Protein AF-A0A7R9Y036-F1 (afdb_monomer_lite)

Structure (mmCIF, N/CA/C/O backbone):
data_AF-A0A7R9Y036-F1
#
_entry.id   AF-A0A7R9Y036-F1
#
loop_
_atom_site.group_PDB
_atom_site.id
_atom_site.type_symbol
_atom_site.label_atom_id
_atom_site.label_alt_id
_atom_site.label_comp_id
_atom_site.label_asym_id
_atom_site.label_entity_id
_atom_site.label_seq_id
_atom_site.pdbx_PDB_ins_code
_atom_site.Cartn_x
_atom_site.Cartn_y
_atom_site.Cartn_z
_atom_site.oc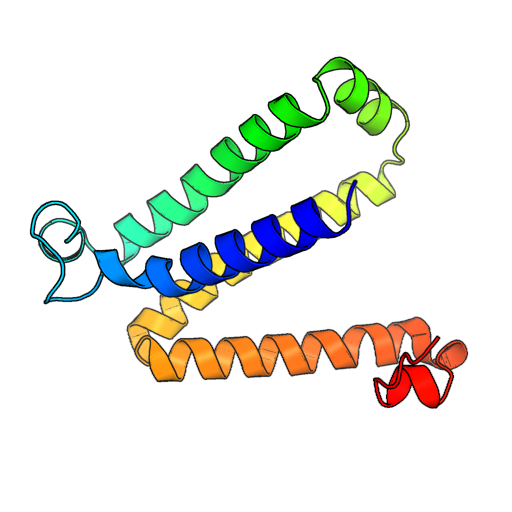cupancy
_atom_site.B_iso_or_equiv
_atom_site.auth_seq_id
_atom_site.auth_comp_id
_atom_site.auth_asym_id
_atom_site.auth_atom_id
_atom_site.pdbx_PDB_model_num
ATOM 1 N N . MET A 1 1 ? -18.950 -15.238 7.536 1.00 57.25 1 MET A N 1
ATOM 2 C CA . MET A 1 1 ? -18.188 -15.498 6.292 1.00 57.25 1 MET A CA 1
ATOM 3 C C . MET A 1 1 ? -17.695 -16.935 6.348 1.00 57.25 1 MET A C 1
ATOM 5 O O . MET A 1 1 ? -17.132 -17.304 7.368 1.00 57.25 1 MET A O 1
ATOM 9 N N . SER A 1 2 ? -17.971 -17.773 5.345 1.00 80.50 2 SER A N 1
ATOM 10 C CA . SER A 1 2 ? -17.486 -19.162 5.350 1.00 80.50 2 SER A CA 1
ATOM 11 C C . SER A 1 2 ? -15.969 -19.189 5.125 1.00 80.50 2 SER A C 1
ATOM 13 O O . SER A 1 2 ? -15.448 -18.364 4.374 1.00 80.50 2 SER A O 1
ATOM 15 N N . ALA A 1 3 ? -15.252 -20.133 5.743 1.00 80.25 3 ALA A N 1
ATOM 16 C CA . ALA A 1 3 ? -13.801 -20.281 5.565 1.00 80.25 3 ALA A CA 1
ATOM 17 C C . ALA A 1 3 ? -13.398 -20.375 4.076 1.00 80.25 3 ALA A C 1
ATOM 19 O O . ALA A 1 3 ? -12.375 -19.833 3.665 1.00 80.25 3 ALA A O 1
ATOM 20 N N . ALA A 1 4 ? -14.261 -20.969 3.245 1.00 83.56 4 ALA A N 1
ATOM 21 C CA . ALA A 1 4 ? -14.090 -21.045 1.797 1.00 83.56 4 ALA A CA 1
ATOM 22 C C . ALA A 1 4 ? -14.034 -19.665 1.113 1.00 83.56 4 ALA A C 1
ATOM 24 O O . ALA A 1 4 ? -13.193 -19.451 0.244 1.00 83.56 4 ALA A O 1
ATOM 25 N N . ALA A 1 5 ? -14.877 -18.710 1.520 1.00 84.12 5 ALA A N 1
ATOM 26 C CA . ALA A 1 5 ? -14.862 -17.359 0.955 1.00 84.12 5 ALA A CA 1
ATOM 27 C C . ALA A 1 5 ? -13.553 -16.619 1.283 1.00 84.12 5 ALA A C 1
ATOM 29 O O . ALA A 1 5 ? -13.007 -15.928 0.426 1.00 84.12 5 ALA A O 1
ATOM 30 N N . GLY A 1 6 ? -13.017 -16.817 2.494 1.00 85.94 6 GLY A N 1
ATOM 31 C CA . GLY A 1 6 ? -11.725 -16.255 2.899 1.00 85.94 6 GLY A CA 1
ATOM 32 C C . GLY A 1 6 ? -10.557 -16.807 2.077 1.00 85.94 6 GLY A C 1
ATOM 33 O O . GLY A 1 6 ? -9.719 -16.040 1.606 1.00 85.94 6 GLY A O 1
ATOM 34 N N . VAL A 1 7 ? -10.540 -18.121 1.826 1.00 90.19 7 VAL A N 1
ATOM 35 C CA . VAL A 1 7 ? -9.515 -18.764 0.984 1.00 90.19 7 VAL A CA 1
ATOM 36 C C . VAL A 1 7 ? -9.569 -18.240 -0.452 1.00 90.19 7 VAL A C 1
ATOM 38 O O . VAL A 1 7 ? -8.536 -17.883 -1.015 1.00 90.19 7 VAL A O 1
ATOM 41 N N . VAL A 1 8 ? -10.764 -18.134 -1.038 1.00 89.94 8 VAL A N 1
ATOM 42 C CA . VAL A 1 8 ? -10.927 -17.599 -2.400 1.00 89.94 8 VAL A CA 1
ATOM 43 C C . VAL A 1 8 ? -10.452 -16.147 -2.481 1.00 89.94 8 VAL A C 1
ATOM 45 O O . VAL A 1 8 ? -9.729 -15.796 -3.413 1.00 89.94 8 VAL A O 1
ATOM 48 N N . ALA A 1 9 ? -10.792 -15.316 -1.492 1.00 86.38 9 ALA A N 1
ATOM 49 C CA . ALA A 1 9 ? -10.335 -13.930 -1.437 1.00 86.38 9 ALA A CA 1
ATOM 50 C C . ALA A 1 9 ? -8.804 -13.822 -1.313 1.00 86.38 9 ALA A C 1
ATOM 52 O O . ALA A 1 9 ? -8.198 -12.978 -1.972 1.00 86.38 9 ALA A O 1
ATOM 53 N N . ALA A 1 10 ? -8.169 -14.700 -0.530 1.00 87.19 10 ALA A N 1
ATOM 54 C CA . ALA A 1 10 ? -6.713 -14.750 -0.390 1.00 87.19 10 ALA A CA 1
ATOM 55 C C . ALA A 1 10 ? -6.008 -15.178 -1.690 1.00 87.19 10 ALA A C 1
ATOM 57 O O . ALA A 1 10 ? -4.977 -14.619 -2.061 1.00 87.19 10 ALA A O 1
ATOM 58 N N . ILE A 1 11 ? -6.575 -16.140 -2.422 1.00 91.00 11 ILE A N 1
ATOM 59 C CA . ILE A 1 11 ? -6.043 -16.550 -3.730 1.00 91.00 11 ILE A CA 1
ATOM 60 C C . ILE A 1 11 ? -6.187 -15.405 -4.739 1.00 91.00 11 ILE A C 1
ATOM 62 O O . ILE A 1 11 ? -5.232 -15.074 -5.443 1.00 91.00 11 ILE A O 1
ATOM 66 N N . ALA A 1 12 ? -7.361 -14.770 -4.790 1.00 89.00 12 ALA A N 1
ATOM 67 C CA . ALA A 1 12 ? -7.619 -13.649 -5.687 1.00 89.00 12 ALA A CA 1
ATOM 68 C C . ALA A 1 12 ? -6.684 -12.462 -5.404 1.00 89.00 12 ALA A C 1
ATOM 70 O O . ALA A 1 12 ? -6.138 -11.876 -6.341 1.00 89.00 12 ALA A O 1
ATOM 71 N N . SER A 1 13 ? -6.443 -12.139 -4.129 1.00 84.56 13 SER A N 1
ATOM 72 C CA . SER A 1 13 ? -5.512 -11.073 -3.749 1.00 84.56 13 SER A CA 1
ATOM 73 C C . SER A 1 13 ? -4.064 -11.421 -4.102 1.00 84.56 13 SER A C 1
ATOM 75 O O . SER A 1 13 ? -3.343 -10.563 -4.612 1.00 84.56 13 SER A O 1
ATOM 77 N N . GLY A 1 14 ? -3.651 -12.681 -3.929 1.00 87.44 14 GLY A N 1
ATOM 78 C CA . GLY A 1 14 ? -2.336 -13.166 -4.349 1.00 87.44 14 GLY A CA 1
ATOM 79 C C . GLY A 1 14 ? -2.116 -13.043 -5.859 1.00 87.44 14 GLY A C 1
ATOM 80 O O . GLY A 1 14 ? -1.081 -12.539 -6.295 1.00 87.44 14 GLY A O 1
ATOM 81 N N . LEU A 1 15 ? -3.109 -13.423 -6.666 1.00 88.94 15 LEU A N 1
ATOM 82 C CA . LEU A 1 15 ? -3.060 -13.269 -8.125 1.00 88.94 15 LEU A CA 1
ATOM 83 C C . LEU A 1 15 ? -3.009 -11.793 -8.540 1.00 88.94 15 LEU A C 1
ATOM 85 O O . LEU A 1 15 ? -2.181 -11.417 -9.375 1.00 88.94 15 LEU A O 1
ATOM 89 N N . ALA A 1 16 ? -3.834 -10.943 -7.922 1.00 86.19 16 ALA A N 1
ATOM 90 C CA . ALA A 1 16 ? -3.812 -9.504 -8.165 1.00 86.19 16 ALA A CA 1
ATOM 91 C C . ALA A 1 16 ? -2.427 -8.908 -7.848 1.00 86.19 16 ALA A C 1
ATOM 93 O O . ALA A 1 16 ? -1.860 -8.194 -8.679 1.00 86.19 16 ALA A O 1
ATOM 94 N N . ASN A 1 17 ? -1.831 -9.284 -6.712 1.00 84.38 17 ASN A N 1
ATOM 95 C CA . ASN A 1 17 ? -0.500 -8.832 -6.300 1.00 84.38 17 ASN A CA 1
ATOM 96 C C . ASN A 1 17 ? 0.624 -9.404 -7.194 1.00 84.38 17 ASN A C 1
ATOM 98 O O . ASN A 1 17 ? 1.592 -8.725 -7.506 1.00 84.38 17 ASN A O 1
ATOM 102 N N . GLY A 1 18 ? 0.494 -10.622 -7.718 1.00 82.06 18 GLY A N 1
ATOM 103 C CA . GLY A 1 18 ? 1.453 -11.140 -8.704 1.00 82.06 18 GLY A CA 1
ATOM 104 C C . GLY A 1 18 ? 1.391 -10.410 -10.054 1.00 82.06 18 GLY A C 1
ATOM 105 O O . GLY A 1 18 ? 2.403 -10.284 -10.749 1.00 82.06 18 GLY A O 1
ATOM 106 N N . SER A 1 19 ? 0.206 -9.920 -10.427 1.00 83.56 19 SER A N 1
ATOM 107 C CA . SER A 1 19 ? -0.081 -9.386 -11.763 1.00 83.56 19 SER A CA 1
ATOM 108 C C . SER A 1 19 ? 0.137 -7.878 -11.932 1.00 83.56 19 SER A C 1
ATOM 110 O O . SER A 1 19 ? 0.259 -7.424 -13.070 1.00 83.56 19 SER A O 1
ATOM 112 N N . TRP A 1 20 ? 0.241 -7.093 -10.849 1.00 82.44 20 TRP A N 1
ATOM 113 C CA . TRP A 1 20 ? 0.305 -5.621 -10.945 1.00 82.44 20 TRP A CA 1
ATOM 114 C C . TRP A 1 20 ? 1.481 -5.113 -11.794 1.00 82.44 20 TRP A C 1
ATOM 116 O O . TRP A 1 20 ? 1.396 -4.046 -12.396 1.00 82.44 20 TRP A O 1
ATOM 126 N N . ASN A 1 21 ? 2.574 -5.882 -11.877 1.00 77.38 21 ASN A N 1
ATOM 127 C CA . ASN A 1 21 ? 3.757 -5.513 -12.654 1.00 77.38 21 ASN A CA 1
ATOM 128 C C . ASN A 1 21 ? 3.663 -5.865 -14.150 1.00 77.38 21 ASN A C 1
ATOM 130 O O . ASN A 1 21 ? 4.483 -5.383 -14.935 1.00 77.38 21 ASN A O 1
ATOM 134 N N . VAL A 1 22 ? 2.687 -6.682 -14.562 1.00 78.25 22 VAL A N 1
ATOM 135 C CA . VAL A 1 22 ? 2.544 -7.173 -15.944 1.00 78.25 22 VAL A CA 1
ATOM 136 C C . VAL A 1 22 ? 2.447 -6.031 -16.965 1.00 78.25 22 VAL A C 1
ATOM 138 O O . VAL A 1 22 ? 3.191 -6.095 -17.941 1.00 78.25 22 VAL A O 1
ATOM 141 N N . PRO A 1 23 ? 1.665 -4.952 -16.747 1.00 74.00 23 PRO A N 1
ATOM 142 C CA . PRO A 1 23 ? 1.546 -3.840 -17.701 1.00 74.00 23 PRO A CA 1
ATOM 143 C C . PRO A 1 23 ? 2.847 -3.075 -17.990 1.00 74.00 23 PRO A C 1
ATOM 145 O O . PRO A 1 23 ? 2.915 -2.284 -18.931 1.00 74.00 23 PRO A O 1
ATOM 148 N N . THR A 1 24 ? 3.874 -3.274 -17.160 1.00 72.31 24 THR A N 1
ATOM 149 C CA . THR A 1 24 ? 5.153 -2.550 -17.232 1.00 72.31 24 THR A CA 1
ATOM 150 C C . THR A 1 24 ? 6.277 -3.385 -17.849 1.00 72.31 24 THR A C 1
ATOM 152 O O . THR A 1 24 ? 7.381 -2.885 -18.058 1.00 72.31 24 THR A O 1
ATOM 155 N N . LYS A 1 25 ? 6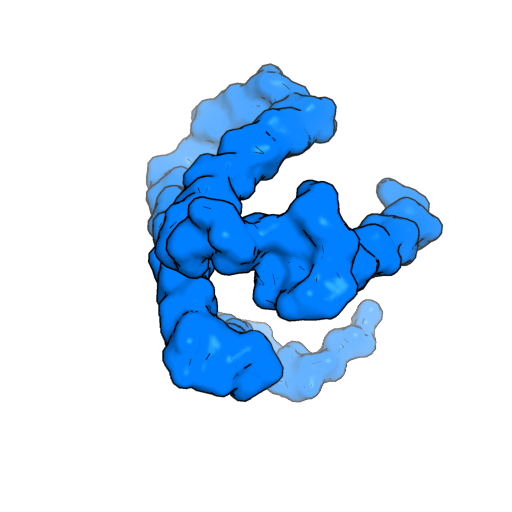.016 -4.664 -18.151 1.00 71.75 25 LYS A N 1
ATOM 156 C CA . LYS A 1 25 ? 6.995 -5.575 -18.752 1.00 71.75 25 LYS A CA 1
ATOM 157 C C . LYS A 1 25 ? 7.025 -5.419 -20.269 1.00 71.75 25 LYS A C 1
ATOM 159 O O . LYS A 1 25 ? 5.986 -5.421 -20.917 1.00 71.75 25 LYS A O 1
ATOM 164 N N . SER A 1 26 ? 8.231 -5.430 -20.840 1.00 66.31 26 SER A N 1
ATOM 165 C CA . SER A 1 26 ? 8.431 -5.336 -22.295 1.00 66.31 26 SER A CA 1
ATOM 166 C C . SER A 1 26 ? 7.759 -6.471 -23.087 1.00 66.31 26 SER A C 1
ATOM 168 O O . SER A 1 26 ? 7.354 -6.268 -24.224 1.00 66.31 26 SER A O 1
ATOM 170 N N . GLN A 1 27 ? 7.592 -7.643 -22.469 1.00 71.19 27 GLN A N 1
ATOM 171 C CA . GLN A 1 27 ? 6.967 -8.829 -23.068 1.00 71.19 27 GLN A CA 1
ATOM 172 C C . GLN A 1 27 ? 5.436 -8.872 -22.900 1.00 71.19 27 GLN A C 1
ATOM 174 O O . GLN A 1 27 ? 4.810 -9.875 -23.243 1.00 71.19 27 GLN A O 1
ATOM 179 N N . ALA A 1 28 ? 4.821 -7.832 -22.327 1.00 69.56 28 ALA A N 1
ATOM 180 C CA . ALA A 1 28 ? 3.376 -7.788 -22.148 1.00 69.56 28 ALA A CA 1
ATOM 181 C C . ALA A 1 28 ? 2.652 -7.655 -23.503 1.00 69.56 28 ALA A C 1
ATOM 183 O O . ALA A 1 28 ? 3.165 -6.993 -24.409 1.00 69.56 28 ALA A O 1
ATOM 184 N N . PRO A 1 29 ? 1.442 -8.233 -23.653 1.00 72.56 29 PRO A N 1
ATOM 185 C CA . PRO A 1 29 ? 0.602 -7.998 -24.823 1.00 72.56 29 PRO A CA 1
ATOM 186 C C . PRO A 1 29 ? 0.435 -6.496 -25.075 1.00 72.56 29 PRO A C 1
ATOM 188 O O . PRO A 1 29 ? 0.244 -5.735 -24.128 1.00 72.56 29 PRO A O 1
ATOM 191 N N . ARG A 1 30 ? 0.448 -6.056 -26.339 1.00 65.94 30 ARG A N 1
ATOM 192 C CA . ARG A 1 30 ? 0.391 -4.624 -26.702 1.00 65.94 30 ARG A CA 1
ATOM 193 C C . ARG A 1 30 ? -0.827 -3.884 -26.123 1.00 65.94 30 ARG A C 1
ATOM 195 O O . ARG A 1 30 ? -0.770 -2.681 -25.919 1.00 65.94 30 ARG A O 1
ATOM 202 N N . CYS A 1 31 ? -1.919 -4.599 -25.837 1.00 71.00 31 CYS A N 1
ATOM 203 C CA . CYS A 1 31 ? -3.107 -4.056 -25.171 1.00 71.00 31 CYS A CA 1
ATOM 204 C C . CYS A 1 31 ? -2.918 -3.777 -23.668 1.00 71.00 31 CYS A C 1
ATOM 206 O O . CYS A 1 31 ? -3.657 -2.973 -23.112 1.00 71.00 31 CYS A O 1
ATOM 208 N N . LEU A 1 32 ? -1.949 -4.428 -23.019 1.00 66.50 32 LEU A N 1
ATOM 209 C CA . LEU A 1 32 ? -1.595 -4.239 -21.609 1.00 66.50 32 LEU A CA 1
ATOM 210 C C . LEU A 1 32 ? -0.307 -3.428 -21.422 1.00 66.50 32 LEU A C 1
ATOM 212 O O . LEU A 1 32 ? -0.043 -2.968 -20.315 1.00 66.50 32 LEU A O 1
ATOM 216 N N . HIS A 1 33 ? 0.509 -3.279 -22.466 1.00 67.38 33 HIS A N 1
ATOM 217 C CA . HIS A 1 33 ? 1.808 -2.623 -22.389 1.00 67.38 33 HIS A CA 1
ATOM 218 C C . HIS A 1 33 ? 1.645 -1.096 -22.273 1.00 67.38 33 HIS A C 1
ATOM 220 O O . HIS A 1 33 ? 1.661 -0.364 -23.260 1.00 67.38 33 HIS A O 1
ATOM 226 N N . ALA A 1 34 ? 1.536 -0.593 -21.043 1.00 64.94 34 ALA A N 1
ATOM 227 C CA . ALA A 1 34 ? 1.425 0.842 -20.768 1.00 64.94 34 ALA A CA 1
ATOM 228 C C . ALA A 1 34 ? 2.768 1.592 -20.923 1.00 64.94 34 ALA A C 1
ATOM 230 O O . ALA A 1 34 ? 2.782 2.788 -21.212 1.00 64.94 34 ALA A O 1
ATOM 231 N N . GLY A 1 35 ? 3.895 0.888 -20.767 1.00 61.59 35 GLY A N 1
ATOM 232 C CA . GLY A 1 35 ? 5.257 1.431 -20.864 1.00 61.59 35 GLY A CA 1
ATOM 233 C C . GLY A 1 35 ? 5.704 1.959 -22.238 1.00 61.59 35 GLY A C 1
ATOM 234 O O . GLY A 1 35 ? 6.614 2.781 -22.277 1.00 61.59 35 GLY A O 1
ATOM 235 N N . GLU A 1 36 ? 5.072 1.559 -23.350 1.00 62.75 36 GLU A N 1
ATOM 236 C CA . GLU A 1 36 ? 5.392 2.095 -24.689 1.00 62.75 36 GLU A CA 1
ATOM 237 C C . GLU A 1 36 ? 4.799 3.491 -24.920 1.00 62.75 36 GLU A C 1
ATOM 239 O O . GLU A 1 36 ? 5.334 4.279 -25.697 1.00 62.75 36 GLU A O 1
ATOM 244 N N . VAL A 1 37 ? 3.684 3.802 -24.251 1.00 69.00 37 VAL A N 1
ATOM 245 C CA . VAL A 1 37 ? 2.876 4.994 -24.540 1.00 69.00 37 VAL A CA 1
ATOM 246 C C . VAL A 1 37 ? 2.992 6.034 -23.421 1.00 69.00 37 VAL A C 1
ATOM 248 O O . VAL A 1 37 ? 2.903 7.233 -23.680 1.00 69.00 37 VAL A O 1
ATOM 251 N N . TRP A 1 38 ? 3.183 5.602 -22.168 1.00 75.56 38 TRP A N 1
ATOM 252 C CA . TRP A 1 38 ? 3.136 6.476 -20.995 1.00 75.56 38 TRP A CA 1
ATOM 253 C C . TRP A 1 38 ? 4.451 6.465 -20.216 1.00 75.56 38 TRP A C 1
ATOM 255 O O . TRP A 1 38 ? 5.048 5.421 -19.959 1.00 75.56 38 TRP A O 1
ATOM 265 N N . LYS A 1 39 ? 4.876 7.653 -19.763 1.00 83.31 39 LYS A N 1
ATOM 266 C CA . LYS A 1 39 ? 5.976 7.778 -18.799 1.00 83.31 39 LYS A CA 1
ATOM 267 C C . LYS A 1 39 ? 5.607 7.055 -17.504 1.00 83.31 39 LYS A C 1
ATOM 269 O O . LYS A 1 39 ? 4.464 7.141 -17.054 1.00 83.31 39 LYS A O 1
ATOM 274 N N . TRP A 1 40 ? 6.597 6.424 -16.874 1.00 80.06 40 TRP A N 1
ATOM 275 C CA . TRP A 1 40 ? 6.442 5.717 -15.599 1.00 80.06 40 TRP A CA 1
ATOM 276 C C . TRP A 1 40 ? 5.707 6.550 -14.542 1.00 80.06 40 TRP A C 1
ATOM 278 O O . TRP A 1 40 ? 4.770 6.064 -13.911 1.00 80.06 40 TRP A O 1
ATOM 288 N N . GLU A 1 41 ? 6.081 7.825 -14.391 1.00 83.25 41 GLU A N 1
ATOM 289 C CA . GLU A 1 41 ? 5.427 8.741 -13.453 1.00 83.25 41 GLU A CA 1
ATOM 290 C C . GLU A 1 41 ? 3.923 8.893 -13.700 1.00 83.25 41 GLU A C 1
ATOM 292 O O . GLU A 1 41 ? 3.164 8.960 -12.739 1.00 83.25 41 GLU A O 1
ATOM 297 N N . ASN A 1 42 ? 3.476 8.900 -14.958 1.00 84.81 42 ASN A N 1
ATOM 298 C CA . ASN A 1 42 ? 2.065 9.092 -15.289 1.00 84.81 42 ASN A CA 1
ATOM 299 C C . ASN A 1 42 ? 1.245 7.831 -14.994 1.00 84.81 42 ASN A C 1
ATOM 301 O O . ASN A 1 42 ? 0.127 7.935 -14.497 1.00 84.81 42 ASN A O 1
ATOM 305 N N . ILE A 1 43 ? 1.810 6.648 -15.262 1.00 82.88 43 ILE A N 1
ATOM 306 C CA . ILE A 1 43 ? 1.185 5.358 -14.928 1.00 82.88 43 ILE A CA 1
ATOM 307 C C . ILE A 1 43 ? 1.009 5.258 -13.411 1.00 82.88 43 ILE A C 1
ATOM 309 O O . ILE A 1 43 ? -0.071 4.936 -12.917 1.00 82.88 43 ILE A O 1
ATOM 313 N N . TRP A 1 44 ? 2.068 5.584 -12.667 1.00 84.31 44 TRP A N 1
ATOM 314 C CA . TRP A 1 44 ? 2.056 5.501 -11.212 1.00 84.31 44 TRP A CA 1
ATOM 315 C C . TRP A 1 44 ? 1.159 6.561 -10.567 1.00 84.31 44 TRP A C 1
ATOM 317 O O . TRP A 1 44 ? 0.465 6.273 -9.590 1.00 84.31 44 TRP A O 1
ATOM 327 N N . PHE A 1 45 ? 1.132 7.774 -11.125 1.00 85.44 45 PHE A N 1
ATOM 328 C CA . PHE A 1 45 ? 0.220 8.829 -10.694 1.00 85.44 45 PHE A CA 1
ATOM 329 C C . PHE A 1 45 ? -1.237 8.413 -10.890 1.00 85.44 45 PHE A C 1
ATOM 331 O O . PHE A 1 45 ? -2.021 8.506 -9.950 1.00 85.44 45 PHE A O 1
ATOM 338 N N . LEU A 1 46 ? -1.587 7.894 -12.071 1.00 87.31 46 LEU A N 1
ATOM 339 C CA . LEU A 1 46 ? -2.944 7.436 -12.354 1.00 87.31 46 LEU A CA 1
ATOM 340 C C . LEU A 1 46 ? -3.364 6.310 -11.400 1.00 87.31 46 LEU A C 1
ATOM 342 O O . LEU A 1 46 ? -4.467 6.353 -10.866 1.00 87.31 46 LEU A O 1
ATOM 346 N N . PHE A 1 47 ? -2.476 5.351 -11.124 1.00 86.25 47 PHE A N 1
ATOM 347 C CA . PHE A 1 47 ? -2.733 4.290 -10.148 1.00 86.25 47 PHE A CA 1
ATOM 348 C C . PHE A 1 47 ? -3.036 4.850 -8.749 1.00 86.25 47 PHE A C 1
ATOM 350 O O . PHE A 1 47 ? -4.076 4.526 -8.178 1.00 86.25 47 PHE A O 1
ATOM 357 N N . ASN A 1 48 ? -2.177 5.730 -8.222 1.00 86.94 48 ASN A N 1
ATOM 358 C CA . ASN A 1 48 ? -2.375 6.322 -6.892 1.00 86.94 48 ASN A CA 1
ATOM 359 C C . ASN A 1 48 ? -3.608 7.235 -6.834 1.00 86.94 48 ASN A C 1
ATOM 361 O O . ASN A 1 48 ? -4.254 7.312 -5.794 1.00 86.94 48 ASN A O 1
ATOM 365 N N . ALA A 1 49 ? -3.953 7.902 -7.937 1.00 88.31 49 ALA A N 1
ATOM 366 C CA . ALA A 1 49 ? -5.136 8.747 -8.015 1.00 88.31 49 ALA A CA 1
ATOM 367 C C . ALA A 1 49 ? -6.430 7.925 -8.105 1.00 88.31 49 ALA A C 1
ATOM 369 O O . ALA A 1 49 ? -7.408 8.273 -7.456 1.00 88.31 49 ALA A O 1
ATOM 370 N N . MET A 1 50 ? -6.455 6.837 -8.882 1.00 88.62 50 MET A N 1
ATOM 371 C CA . MET A 1 50 ? -7.665 6.034 -9.110 1.00 88.62 50 MET A CA 1
ATOM 372 C C . MET A 1 50 ? -7.988 5.073 -7.966 1.00 88.62 50 MET A C 1
ATOM 374 O O . MET A 1 50 ? -9.162 4.824 -7.690 1.00 88.62 50 MET A O 1
ATOM 378 N N . LEU A 1 51 ? -6.967 4.527 -7.304 1.00 88.88 51 LEU A N 1
ATOM 379 C CA . LEU A 1 51 ? -7.136 3.549 -6.233 1.00 88.88 51 LEU A CA 1
ATOM 380 C C . LEU A 1 51 ? -8.083 4.007 -5.107 1.00 88.88 51 LEU A C 1
ATOM 382 O O . LEU A 1 51 ? -8.966 3.217 -4.772 1.00 88.88 51 LEU A O 1
ATOM 386 N N . PRO A 1 52 ? -7.995 5.235 -4.550 1.00 88.81 52 PRO A N 1
ATOM 387 C CA . PRO A 1 52 ? -8.933 5.679 -3.522 1.00 88.81 52 PRO A CA 1
ATOM 388 C C . PRO A 1 52 ? -10.375 5.739 -4.036 1.00 88.81 52 PRO A C 1
ATOM 390 O O . PRO A 1 52 ? -11.266 5.284 -3.334 1.00 88.81 52 PRO A O 1
ATOM 393 N N . PHE A 1 53 ? -10.624 6.187 -5.273 1.00 89.81 53 PHE A N 1
ATOM 394 C CA . PHE A 1 53 ? -11.987 6.212 -5.825 1.00 89.81 53 PHE A CA 1
ATOM 395 C C . PHE A 1 53 ? -12.584 4.810 -5.961 1.00 89.81 53 PHE A C 1
ATOM 397 O O . PHE A 1 53 ? -13.730 4.585 -5.573 1.00 89.81 53 PHE A O 1
ATOM 404 N N . ILE A 1 54 ? -11.806 3.858 -6.486 1.00 91.00 54 ILE A N 1
ATOM 405 C CA . ILE A 1 54 ? -12.245 2.463 -6.630 1.00 91.00 54 ILE A CA 1
ATOM 406 C C . ILE A 1 54 ? -12.469 1.835 -5.249 1.00 91.00 54 ILE A C 1
ATOM 408 O O . ILE A 1 54 ? -13.472 1.153 -5.042 1.00 91.00 54 ILE A O 1
ATOM 412 N N . ASN A 1 55 ? -11.567 2.093 -4.297 1.00 89.06 55 ASN A N 1
ATOM 413 C CA . ASN A 1 55 ? -11.690 1.608 -2.927 1.00 89.06 55 ASN A CA 1
ATOM 414 C C . ASN A 1 55 ? -12.955 2.159 -2.254 1.00 89.06 55 ASN A C 1
ATOM 416 O O . ASN A 1 55 ? -13.760 1.377 -1.756 1.00 89.06 55 ASN A O 1
ATOM 420 N N . THR A 1 56 ? -13.192 3.472 -2.317 1.00 88.31 56 THR A N 1
ATOM 421 C CA . THR A 1 56 ? -14.395 4.096 -1.754 1.00 88.31 56 THR A CA 1
ATOM 422 C C . THR A 1 56 ? -15.665 3.542 -2.395 1.00 88.31 56 THR A C 1
ATOM 424 O O . THR A 1 56 ? -16.597 3.193 -1.676 1.00 88.31 56 THR A O 1
ATOM 427 N N . ALA A 1 57 ? -15.704 3.392 -3.723 1.00 90.31 57 ALA A N 1
ATOM 428 C CA . ALA A 1 57 ? -16.855 2.807 -4.410 1.00 90.31 57 ALA A CA 1
ATOM 429 C C . ALA A 1 57 ? -17.126 1.362 -3.954 1.00 90.31 57 ALA A C 1
ATOM 431 O O . ALA A 1 57 ? -18.276 0.999 -3.709 1.00 90.31 57 ALA A O 1
ATOM 432 N N . PHE A 1 58 ? -16.075 0.555 -3.786 1.00 90.06 58 PHE A N 1
ATOM 433 C CA . PHE A 1 58 ? -16.189 -0.812 -3.280 1.00 90.06 58 PHE A CA 1
ATOM 434 C C . PHE A 1 58 ? -16.691 -0.851 -1.829 1.00 90.06 58 PHE A C 1
ATOM 436 O O . PHE A 1 58 ? -17.614 -1.601 -1.522 1.00 90.06 58 PHE A O 1
ATOM 443 N N . VAL A 1 59 ? -16.138 -0.016 -0.945 1.00 88.25 59 VAL A N 1
ATOM 444 C CA . VAL A 1 59 ? -16.566 0.069 0.461 1.00 88.25 59 VAL A CA 1
ATOM 445 C C . VAL A 1 59 ? -18.032 0.488 0.560 1.00 88.25 59 VAL A C 1
ATOM 447 O O . VAL A 1 59 ? -18.800 -0.149 1.279 1.00 88.25 59 VAL A O 1
ATOM 450 N N . VAL A 1 60 ? -18.449 1.500 -0.205 1.00 89.75 60 VAL A N 1
ATOM 451 C CA . VAL A 1 60 ? -19.852 1.941 -0.252 1.00 89.75 60 VAL A CA 1
ATOM 452 C C . VAL A 1 60 ? -20.763 0.829 -0.775 1.00 89.75 60 VAL A C 1
ATOM 454 O O . VAL A 1 60 ? -21.842 0.631 -0.222 1.00 89.75 60 VAL A O 1
ATOM 457 N N . ALA A 1 61 ? -20.337 0.077 -1.793 1.00 90.12 61 ALA A N 1
ATOM 458 C CA . ALA A 1 61 ? -21.121 -1.029 -2.342 1.00 90.12 61 ALA A CA 1
ATOM 459 C C . ALA A 1 61 ? -21.298 -2.196 -1.355 1.00 90.12 61 ALA A C 1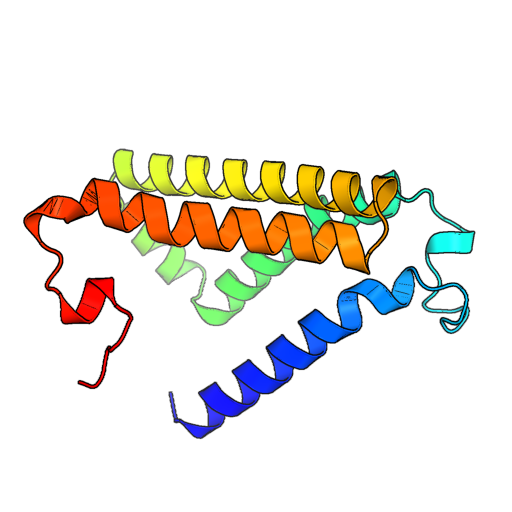
ATOM 461 O O . ALA A 1 61 ? -22.338 -2.850 -1.368 1.00 90.12 61 ALA A O 1
ATOM 462 N N . VAL A 1 62 ? -20.298 -2.467 -0.510 1.00 88.38 62 VAL A N 1
ATOM 463 C CA . VAL A 1 62 ? -20.324 -3.588 0.445 1.00 88.38 62 VAL A CA 1
ATOM 464 C C . VAL A 1 62 ? -21.022 -3.219 1.753 1.00 88.38 62 VAL A C 1
ATOM 466 O O . VAL A 1 62 ? -21.780 -4.026 2.286 1.00 88.38 62 VAL A O 1
ATOM 469 N N . VAL A 1 63 ? -20.750 -2.029 2.291 1.00 88.69 63 VAL A N 1
ATOM 470 C CA . VAL A 1 63 ? -21.216 -1.617 3.627 1.00 88.69 63 VAL A CA 1
ATOM 471 C C . VAL A 1 63 ? -22.513 -0.805 3.555 1.00 88.69 63 VAL A C 1
ATOM 473 O O . VAL A 1 63 ? -23.305 -0.836 4.491 1.00 88.69 63 VAL A O 1
ATOM 476 N N . GLY A 1 64 ? -22.764 -0.115 2.441 1.00 89.38 64 GLY A N 1
ATOM 477 C CA . GLY A 1 64 ? -23.918 0.764 2.269 1.00 89.38 64 GLY A CA 1
ATOM 478 C C . GLY A 1 64 ? -23.680 2.181 2.802 1.00 89.38 64 GLY A C 1
ATOM 479 O O . GLY A 1 64 ? -23.013 2.398 3.815 1.00 89.38 64 GLY A O 1
ATOM 480 N N . ALA A 1 65 ? -24.241 3.174 2.106 1.00 86.50 65 ALA A N 1
ATOM 481 C CA . ALA A 1 65 ? -24.011 4.590 2.405 1.00 86.50 65 ALA A CA 1
ATOM 482 C C . ALA A 1 65 ? -24.578 5.027 3.772 1.00 86.50 65 ALA A C 1
ATOM 484 O O . ALA A 1 65 ? -23.963 5.834 4.465 1.00 86.50 65 ALA A O 1
ATOM 485 N N . GLU A 1 66 ? -25.721 4.472 4.186 1.00 85.75 66 GLU A N 1
ATOM 486 C CA . GLU A 1 66 ? -26.378 4.813 5.459 1.00 85.75 66 GLU A CA 1
ATOM 487 C C . GLU A 1 66 ? -25.578 4.331 6.676 1.00 85.75 66 GLU A C 1
ATOM 489 O O . GLU A 1 66 ? -25.387 5.064 7.652 1.00 85.75 66 GLU A O 1
ATOM 494 N N . THR A 1 67 ? -25.047 3.110 6.599 1.00 86.12 67 THR A N 1
ATOM 495 C CA . THR A 1 67 ? -24.185 2.541 7.637 1.00 86.12 67 THR A CA 1
ATOM 496 C C . THR A 1 67 ? -22.874 3.315 7.740 1.00 86.12 67 THR A C 1
ATOM 498 O O . THR A 1 67 ? -22.457 3.636 8.852 1.00 86.12 67 THR A O 1
ATOM 501 N N . LEU A 1 68 ? -22.271 3.713 6.609 1.00 83.81 68 LEU A N 1
ATOM 502 C CA . LEU A 1 68 ? -21.110 4.613 6.615 1.00 83.81 68 LEU A CA 1
ATOM 503 C C . LEU A 1 68 ? -21.428 5.940 7.314 1.00 83.81 68 LEU A C 1
ATOM 505 O O . LEU A 1 68 ? -20.660 6.373 8.169 1.00 83.81 68 LEU A O 1
ATOM 509 N N . GLY A 1 69 ? -22.559 6.570 6.983 1.00 83.38 69 GLY A N 1
ATOM 510 C CA . GLY A 1 69 ? -22.973 7.836 7.595 1.00 83.38 69 GLY A CA 1
ATOM 511 C C . GLY A 1 69 ? -23.118 7.740 9.115 1.00 83.38 69 GLY A C 1
ATOM 512 O O . GLY A 1 69 ? -22.702 8.644 9.835 1.00 83.38 69 GLY A O 1
ATOM 513 N N . THR A 1 70 ? -23.628 6.611 9.610 1.00 88.44 70 THR A N 1
ATOM 514 C CA . THR A 1 70 ? -23.762 6.356 11.050 1.00 88.44 70 THR A CA 1
ATOM 515 C C . THR A 1 70 ? -22.400 6.141 11.714 1.00 88.44 70 THR A C 1
ATOM 517 O O . THR A 1 70 ? -22.171 6.668 12.799 1.00 88.44 70 THR A O 1
ATOM 520 N N . ILE A 1 71 ? -21.478 5.413 11.074 1.00 86.69 71 ILE A N 1
ATOM 521 C CA . ILE A 1 71 ? -20.116 5.199 11.594 1.00 86.69 71 ILE A CA 1
ATOM 522 C C . ILE A 1 71 ? -19.373 6.533 11.699 1.00 86.69 71 ILE A C 1
ATOM 524 O O . ILE A 1 71 ? -18.862 6.864 12.765 1.00 86.69 71 ILE A O 1
ATOM 528 N N . TYR A 1 72 ? -19.365 7.333 10.630 1.00 85.56 72 TYR A N 1
ATOM 529 C CA . TYR A 1 72 ? -18.689 8.632 10.643 1.00 85.56 72 TYR A CA 1
ATOM 530 C C . TYR A 1 72 ? -19.360 9.647 11.575 1.00 85.56 72 TYR A C 1
ATOM 532 O O . TYR A 1 72 ? -18.669 10.488 12.139 1.00 85.56 72 TYR A O 1
ATOM 540 N N . GLY A 1 73 ? -20.681 9.566 11.762 1.00 86.00 73 GLY A N 1
ATOM 541 C CA . GLY A 1 73 ? -21.415 10.436 12.684 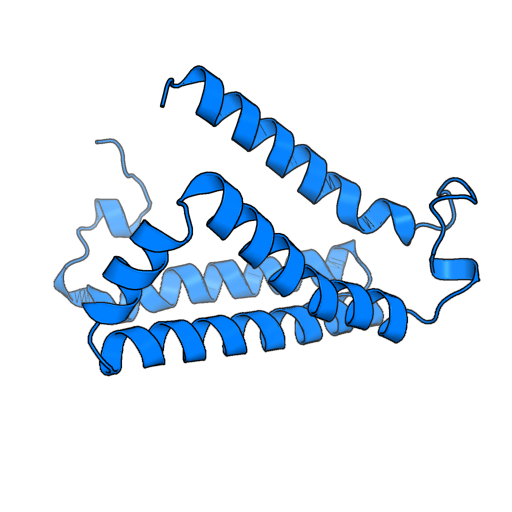1.00 86.00 73 GLY A CA 1
ATOM 542 C C . GLY A 1 73 ? -21.188 10.125 14.167 1.00 86.00 73 GLY A C 1
ATOM 543 O O . GLY A 1 73 ? -21.387 11.010 14.993 1.00 86.00 73 GLY A O 1
ATOM 544 N N . ASN A 1 74 ? -20.776 8.899 14.506 1.00 89.31 74 ASN A N 1
ATOM 545 C CA . ASN A 1 74 ? -20.483 8.484 15.884 1.00 89.31 74 ASN A CA 1
ATOM 546 C C . ASN A 1 74 ? -18.980 8.462 16.217 1.00 89.31 74 ASN A C 1
ATOM 548 O O . ASN A 1 74 ? -18.634 8.264 17.378 1.00 89.31 74 ASN A O 1
ATOM 552 N N . ALA A 1 75 ? -18.100 8.634 15.227 1.00 88.31 75 ALA A N 1
ATOM 553 C CA . ALA A 1 75 ? -16.653 8.598 15.423 1.00 88.31 75 ALA A CA 1
ATOM 554 C C . ALA A 1 75 ? -16.131 9.870 16.108 1.00 88.31 75 ALA A C 1
ATOM 556 O O . ALA A 1 75 ? -16.584 10.984 15.821 1.00 88.31 75 ALA A O 1
ATOM 557 N N . GLU A 1 76 ? -15.135 9.718 16.978 1.00 90.50 76 GLU A N 1
ATOM 558 C CA . GLU A 1 76 ? -14.481 10.851 17.625 1.00 90.50 76 GLU A CA 1
ATOM 559 C C . GLU A 1 76 ? -13.528 11.564 16.647 1.00 90.50 76 GLU A C 1
ATOM 561 O O . GLU A 1 76 ? -12.891 10.952 15.785 1.00 90.50 76 GLU A O 1
ATOM 566 N N . SER A 1 77 ? -13.373 12.885 16.787 1.00 87.19 77 SER A N 1
ATOM 567 C CA . SER A 1 77 ? -12.470 13.681 15.940 1.00 87.19 77 SER A CA 1
ATOM 568 C C . SER A 1 77 ? -11.023 13.166 15.947 1.00 87.19 77 SER A C 1
ATOM 570 O O . SER A 1 77 ? -10.324 13.281 14.941 1.00 87.19 77 SER A O 1
ATOM 572 N N . SER A 1 78 ? -10.564 12.603 17.067 1.00 87.50 78 SER A N 1
ATOM 573 C CA . SER A 1 78 ? -9.233 12.000 17.218 1.00 87.50 78 SER A CA 1
ATOM 574 C C . SER A 1 78 ? -9.054 10.763 16.325 1.00 87.50 78 SER A C 1
ATOM 576 O O . SER A 1 78 ? -8.031 10.633 15.647 1.00 87.50 78 SER A O 1
ATOM 578 N N . GLU A 1 79 ? -10.065 9.898 16.256 1.00 88.25 79 GLU A N 1
ATOM 579 C CA . GLU A 1 79 ? -10.084 8.688 15.428 1.00 88.25 79 GLU A CA 1
ATOM 580 C C . GLU A 1 79 ? -10.101 9.043 13.939 1.00 88.25 79 GLU A C 1
ATOM 582 O O . GLU A 1 79 ? -9.328 8.495 13.147 1.00 88.25 79 GLU A O 1
ATOM 587 N N . LEU A 1 80 ? -10.920 10.030 13.559 1.00 88.62 80 LEU A N 1
ATOM 588 C CA . LEU A 1 80 ? -10.969 10.541 12.187 1.00 88.62 80 LEU A CA 1
ATOM 589 C C . LEU A 1 80 ? -9.609 11.097 11.748 1.00 88.62 80 LEU A C 1
ATOM 591 O O . LEU A 1 80 ? -9.160 10.835 10.628 1.00 88.62 80 LEU A O 1
ATOM 595 N N . TRP A 1 81 ? -8.913 11.814 12.634 1.00 90.44 81 TRP A N 1
ATOM 596 C CA . TRP A 1 81 ? -7.562 12.298 12.358 1.00 90.44 81 TRP A CA 1
ATOM 597 C C . TRP A 1 81 ? -6.548 11.168 12.190 1.00 90.44 81 TRP A C 1
ATOM 599 O O . TRP A 1 81 ? -5.729 11.233 11.270 1.00 90.44 81 TRP A O 1
ATOM 609 N N . ALA A 1 82 ? -6.611 10.122 13.016 1.00 88.62 82 ALA A N 1
ATOM 610 C CA . ALA A 1 82 ? -5.728 8.962 12.895 1.00 88.62 82 ALA A CA 1
ATOM 611 C C . ALA A 1 82 ? -5.927 8.226 11.556 1.00 88.62 82 ALA A C 1
ATOM 613 O O . ALA A 1 82 ? -4.950 7.856 10.891 1.00 88.62 82 ALA A O 1
ATOM 614 N N . ILE A 1 83 ? -7.177 8.080 11.107 1.00 90.00 83 ILE A N 1
ATOM 615 C CA . ILE A 1 83 ? -7.516 7.495 9.801 1.00 90.00 83 ILE A CA 1
ATOM 616 C C . ILE A 1 83 ? -6.972 8.368 8.662 1.00 90.00 83 ILE A C 1
ATOM 618 O O . ILE A 1 83 ? -6.327 7.860 7.742 1.00 90.00 83 ILE A O 1
ATOM 622 N N . CYS A 1 84 ? -7.175 9.684 8.725 1.00 90.06 84 CYS A N 1
ATOM 623 C CA . CYS A 1 84 ? -6.663 10.608 7.713 1.00 90.06 84 CYS A CA 1
ATOM 624 C C . CYS A 1 84 ? -5.128 10.591 7.647 1.00 90.06 84 CYS A C 1
ATOM 626 O O . CYS A 1 84 ? -4.557 10.492 6.560 1.00 90.06 84 CYS A O 1
ATOM 628 N N . ALA A 1 85 ? -4.450 10.638 8.796 1.00 91.88 85 ALA A N 1
ATOM 629 C CA . ALA A 1 85 ? -2.992 10.637 8.870 1.00 91.88 85 ALA A CA 1
ATOM 630 C C . ALA A 1 85 ? -2.387 9.330 8.335 1.00 91.88 85 ALA A C 1
ATOM 632 O O . ALA A 1 85 ? -1.458 9.365 7.524 1.00 91.88 85 ALA A O 1
ATOM 633 N N . SER A 1 86 ? -2.940 8.180 8.731 1.00 89.62 86 SER A N 1
ATOM 634 C CA . SER A 1 86 ? -2.494 6.870 8.239 1.00 89.62 86 SER A CA 1
ATOM 635 C C . SER A 1 86 ? -2.750 6.695 6.737 1.00 89.62 86 SER A C 1
ATOM 637 O O . SER A 1 86 ? -1.881 6.192 6.023 1.00 89.62 86 SER A O 1
ATOM 639 N N . SER A 1 87 ? -3.880 7.193 6.229 1.00 89.62 87 SER A N 1
ATOM 640 C CA . SER A 1 87 ? -4.208 7.169 4.796 1.00 89.62 87 SER A CA 1
ATOM 641 C C . SER A 1 87 ? -3.261 8.039 3.967 1.00 89.62 87 SER A C 1
ATOM 643 O O . SER A 1 87 ? -2.791 7.619 2.907 1.00 89.62 87 SER A O 1
ATOM 645 N N . LEU A 1 88 ? -2.929 9.238 4.458 1.00 90.81 88 LEU A N 1
ATOM 646 C CA . LEU A 1 88 ? -1.945 10.111 3.815 1.00 90.81 88 LEU A CA 1
ATOM 647 C C . LEU A 1 88 ? -0.563 9.457 3.795 1.00 90.81 88 LEU A C 1
ATOM 649 O O . LEU A 1 88 ? 0.082 9.426 2.746 1.00 90.81 88 LEU A O 1
ATOM 653 N N . LEU A 1 89 ? -0.127 8.894 4.926 1.00 90.62 89 LEU A N 1
ATOM 654 C CA . LEU A 1 89 ? 1.158 8.204 5.026 1.00 90.62 89 LEU A CA 1
ATOM 655 C C . LEU A 1 89 ? 1.244 7.029 4.044 1.00 90.62 89 LEU A C 1
ATOM 657 O O . LEU A 1 89 ? 2.267 6.859 3.380 1.00 90.62 89 LEU A O 1
ATOM 661 N N . TRP A 1 90 ? 0.160 6.263 3.899 1.00 90.00 90 TRP A N 1
ATOM 662 C CA . TRP A 1 90 ? 0.074 5.190 2.913 1.00 90.00 90 TRP A CA 1
ATOM 663 C C . TRP A 1 90 ? 0.209 5.716 1.476 1.00 90.00 90 TRP A C 1
ATOM 665 O O . TRP A 1 90 ? 0.997 5.173 0.700 1.00 90.00 90 TRP A O 1
ATOM 675 N N . GLY A 1 91 ? -0.472 6.816 1.134 1.00 89.12 91 GLY A N 1
ATOM 676 C CA . GLY A 1 91 ? -0.352 7.457 -0.181 1.00 89.12 91 GLY A CA 1
ATOM 677 C C . GLY A 1 91 ? 1.071 7.947 -0.483 1.00 89.12 91 GLY A C 1
ATOM 678 O O . GLY A 1 91 ? 1.615 7.672 -1.556 1.00 89.12 91 GLY A O 1
ATOM 679 N N . PHE A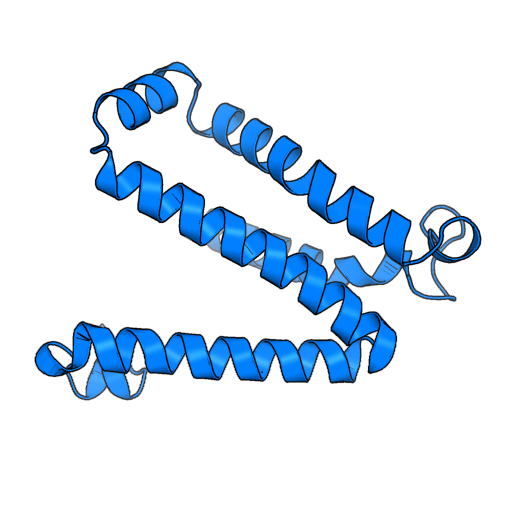 1 92 ? 1.724 8.604 0.481 1.00 89.81 92 PHE A N 1
ATOM 680 C CA . PHE A 1 92 ? 3.134 8.995 0.359 1.00 89.81 92 PHE A CA 1
ATOM 681 C C . PHE A 1 92 ? 4.056 7.778 0.204 1.00 89.81 92 PHE A C 1
ATOM 683 O O . PHE A 1 92 ? 4.962 7.791 -0.637 1.00 89.81 92 PHE A O 1
ATOM 690 N N . GLY A 1 93 ? 3.795 6.707 0.957 1.00 88.88 93 GLY A N 1
ATOM 691 C CA . GLY A 1 93 ? 4.489 5.427 0.825 1.00 88.88 93 GLY A CA 1
ATOM 692 C C . GLY A 1 93 ? 4.339 4.823 -0.573 1.00 88.88 93 GLY A C 1
ATOM 693 O O . GLY A 1 93 ? 5.328 4.377 -1.156 1.00 88.88 93 GLY A O 1
ATOM 694 N N . GLY A 1 94 ? 3.141 4.892 -1.158 1.00 87.94 94 GLY A N 1
ATOM 695 C CA . GLY A 1 94 ? 2.862 4.462 -2.529 1.00 87.94 94 GLY A CA 1
ATOM 696 C C . GLY A 1 94 ? 3.703 5.215 -3.560 1.00 87.94 94 GLY A C 1
ATOM 697 O O . GLY A 1 94 ? 4.337 4.597 -4.420 1.00 87.94 94 GLY A O 1
ATOM 698 N N . VAL A 1 95 ? 3.801 6.543 -3.455 1.00 89.38 95 VAL A N 1
ATOM 699 C CA . VAL A 1 95 ? 4.670 7.354 -4.331 1.00 89.38 95 VAL A CA 1
ATOM 700 C C . VAL A 1 95 ? 6.145 6.967 -4.164 1.00 89.38 95 VAL A C 1
ATOM 702 O O . VAL A 1 95 ? 6.846 6.769 -5.163 1.00 89.38 95 VAL A O 1
ATOM 705 N N . GLY A 1 96 ? 6.608 6.802 -2.921 1.00 89.62 96 GLY A N 1
ATOM 706 C CA . GLY A 1 96 ? 7.971 6.363 -2.609 1.00 89.62 96 GLY A CA 1
ATOM 707 C C . GLY A 1 96 ? 8.302 4.982 -3.183 1.00 89.62 96 GLY A C 1
ATOM 708 O O . GLY A 1 96 ? 9.361 4.801 -3.786 1.00 89.62 96 GLY A O 1
ATOM 709 N N . PHE A 1 97 ? 7.369 4.033 -3.092 1.00 89.38 97 PHE A N 1
ATOM 710 C CA . PHE A 1 97 ? 7.508 2.692 -3.659 1.00 89.38 97 PHE A CA 1
ATOM 711 C C . PHE A 1 97 ? 7.702 2.728 -5.181 1.00 89.38 97 PHE A C 1
ATOM 713 O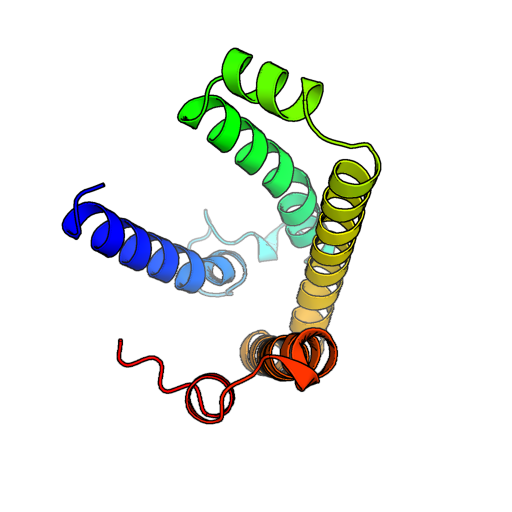 O . PHE A 1 97 ? 8.652 2.138 -5.701 1.00 89.38 97 PHE A O 1
ATOM 720 N N . GLY A 1 98 ? 6.875 3.490 -5.906 1.00 87.44 98 GLY A N 1
ATOM 721 C CA . GLY A 1 98 ? 7.025 3.636 -7.360 1.00 87.44 98 GLY A CA 1
ATOM 722 C C . GLY A 1 98 ? 8.367 4.252 -7.766 1.00 87.44 98 GLY A C 1
ATOM 723 O O . GLY A 1 98 ? 8.940 3.898 -8.799 1.00 87.44 98 GLY A O 1
ATOM 724 N N . GLN A 1 99 ? 8.906 5.145 -6.937 1.00 88.69 99 GLN A N 1
ATOM 725 C CA . GLN A 1 99 ? 10.222 5.756 -7.123 1.00 88.69 99 GLN A CA 1
ATOM 726 C C . GLN A 1 99 ? 11.384 4.801 -6.799 1.00 88.69 99 GLN A C 1
ATOM 728 O O . GLN A 1 99 ? 12.414 4.852 -7.481 1.00 88.69 99 GLN A O 1
ATOM 733 N N . ALA A 1 100 ? 11.227 3.927 -5.802 1.00 88.44 100 ALA A N 1
ATOM 734 C CA . ALA A 1 100 ? 12.192 2.880 -5.470 1.00 88.44 100 ALA A CA 1
ATOM 735 C C . ALA A 1 100 ? 12.285 1.840 -6.595 1.00 88.44 100 ALA A C 1
ATOM 737 O O . ALA A 1 100 ? 13.381 1.520 -7.059 1.00 88.44 100 ALA A O 1
ATOM 738 N N . VAL A 1 101 ? 11.136 1.393 -7.109 1.00 89.19 101 VAL A N 1
ATOM 739 C CA . VAL A 1 101 ? 11.057 0.468 -8.248 1.00 89.19 101 VAL A CA 1
ATOM 740 C C . VAL A 1 101 ? 11.672 1.075 -9.512 1.00 89.19 101 VAL A C 1
ATOM 742 O O . VAL A 1 101 ? 12.422 0.391 -10.206 1.00 89.19 101 VAL A O 1
ATOM 745 N N . LYS A 1 102 ? 11.438 2.368 -9.785 1.00 86.50 102 LYS A N 1
ATOM 746 C CA . LYS A 1 102 ? 12.048 3.068 -10.930 1.00 86.50 102 LYS A CA 1
ATOM 747 C C . LYS A 1 102 ? 13.580 3.088 -10.872 1.00 86.50 102 LYS A C 1
ATOM 749 O O . LYS A 1 102 ? 14.220 2.987 -11.913 1.00 86.50 102 LYS A O 1
ATOM 754 N N . ARG A 1 103 ? 14.168 3.260 -9.681 1.00 87.19 103 ARG A N 1
ATOM 755 C CA . ARG A 1 103 ? 15.627 3.409 -9.504 1.00 87.19 103 ARG A CA 1
ATOM 756 C C . ARG A 1 103 ? 16.362 2.077 -9.381 1.00 87.19 103 ARG A C 1
ATOM 758 O O . ARG A 1 103 ? 17.422 1.921 -9.973 1.00 87.19 103 ARG A O 1
ATOM 765 N N . CYS A 1 104 ? 15.815 1.139 -8.612 1.00 88.12 104 CYS A N 1
ATOM 766 C CA . CYS A 1 104 ? 16.486 -0.117 -8.262 1.00 88.12 104 CYS A CA 1
ATOM 767 C C . CYS A 1 104 ? 15.985 -1.318 -9.083 1.00 88.12 104 CYS A C 1
ATOM 769 O O . CYS A 1 104 ? 16.536 -2.411 -8.978 1.00 88.12 104 CYS A O 1
ATOM 771 N N . GLY A 1 105 ? 14.931 -1.135 -9.883 1.00 85.62 105 GLY A N 1
ATOM 772 C CA . GLY A 1 105 ? 14.222 -2.210 -10.571 1.00 85.62 105 GLY A CA 1
ATOM 773 C C . GLY A 1 105 ? 13.163 -2.882 -9.690 1.00 85.62 105 GLY A C 1
ATOM 774 O O . GLY A 1 105 ? 13.168 -2.766 -8.465 1.00 85.62 105 GLY A O 1
ATOM 775 N N . ILE A 1 106 ? 12.241 -3.613 -10.325 1.00 85.75 106 ILE A N 1
ATOM 776 C CA . ILE A 1 106 ? 11.067 -4.214 -9.663 1.00 85.75 106 ILE A CA 1
ATOM 777 C C . ILE A 1 106 ? 11.474 -5.216 -8.577 1.00 85.75 106 ILE A C 1
ATOM 779 O O . ILE A 1 106 ? 10.916 -5.177 -7.485 1.00 85.75 106 ILE A O 1
ATOM 783 N N . ALA A 1 107 ? 12.455 -6.082 -8.847 1.00 87.19 107 ALA A N 1
ATOM 784 C CA . ALA A 1 107 ? 12.879 -7.110 -7.898 1.00 87.19 107 ALA A CA 1
ATOM 785 C C . ALA A 1 107 ? 13.520 -6.499 -6.641 1.00 87.19 107 ALA A C 1
ATOM 787 O O . ALA A 1 107 ? 13.019 -6.686 -5.536 1.00 87.19 107 ALA A O 1
ATOM 788 N N . LEU A 1 108 ? 14.593 -5.720 -6.810 1.00 89.38 108 LEU A N 1
ATOM 789 C CA . LEU A 1 108 ? 15.336 -5.146 -5.687 1.00 89.38 108 LEU A CA 1
ATOM 790 C C . LEU A 1 108 ? 14.532 -4.060 -4.957 1.00 89.38 108 LEU A C 1
ATOM 792 O O . LEU A 1 108 ? 14.517 -4.037 -3.728 1.00 89.38 108 LEU A O 1
ATOM 796 N N . GLY A 1 109 ? 13.828 -3.197 -5.698 1.00 88.69 109 GLY A N 1
ATOM 797 C CA . GLY A 1 109 ? 12.987 -2.147 -5.123 1.00 88.69 109 GLY A CA 1
ATOM 798 C C . GLY A 1 109 ? 11.879 -2.717 -4.239 1.00 88.69 109 GLY A C 1
ATOM 799 O O . GLY A 1 109 ? 11.712 -2.268 -3.108 1.00 88.69 109 GLY A O 1
ATOM 800 N N . THR A 1 110 ? 11.185 -3.763 -4.705 1.00 89.50 110 THR A N 1
ATOM 801 C CA . THR A 1 110 ? 10.135 -4.416 -3.908 1.00 89.50 110 THR A CA 1
ATOM 802 C C . THR A 1 110 ? 10.713 -5.071 -2.658 1.00 89.50 110 THR A C 1
ATOM 804 O O . THR A 1 110 ? 10.174 -4.866 -1.574 1.00 89.50 110 THR A O 1
ATOM 807 N N . SER A 1 111 ? 11.830 -5.798 -2.768 1.00 91.75 111 SER A N 1
ATOM 808 C CA . SER A 1 111 ? 12.453 -6.462 -1.615 1.00 91.75 111 SER A CA 1
ATOM 809 C C . SER A 1 111 ? 12.892 -5.479 -0.528 1.00 91.75 111 SER A C 1
ATOM 811 O O . SER A 1 111 ? 12.624 -5.719 0.647 1.00 91.75 111 SER A O 1
ATOM 813 N N . ILE A 1 112 ? 13.519 -4.357 -0.900 1.00 92.25 112 ILE A N 1
ATOM 814 C CA . ILE A 1 112 ? 13.940 -3.329 0.066 1.00 92.25 112 ILE A CA 1
ATOM 815 C C . ILE A 1 112 ? 12.719 -2.703 0.743 1.00 92.25 112 ILE A C 1
ATOM 817 O O . ILE A 1 112 ? 12.684 -2.603 1.968 1.00 92.25 112 ILE A O 1
ATOM 821 N N . CYS A 1 113 ? 11.698 -2.319 -0.029 1.00 91.62 113 CYS A N 1
ATOM 822 C CA . CYS A 1 113 ? 10.476 -1.756 0.539 1.00 91.62 113 CYS A CA 1
ATOM 823 C C . CYS A 1 113 ? 9.785 -2.737 1.495 1.00 91.62 113 CYS A C 1
ATOM 825 O O . CYS A 1 113 ? 9.385 -2.334 2.583 1.00 91.62 113 CYS A O 1
ATOM 827 N N . MET A 1 114 ? 9.697 -4.019 1.136 1.00 91.38 114 MET A N 1
ATOM 828 C CA . MET A 1 114 ? 9.110 -5.042 2.005 1.00 91.38 114 MET A CA 1
ATOM 829 C C . MET A 1 114 ? 9.933 -5.259 3.276 1.00 91.38 114 MET A C 1
ATOM 831 O O . MET A 1 114 ? 9.353 -5.364 4.350 1.00 91.38 114 MET A O 1
ATOM 835 N N . ALA A 1 115 ? 11.267 -5.251 3.193 1.00 90.94 115 ALA A N 1
ATOM 836 C CA . ALA A 1 115 ? 12.127 -5.352 4.372 1.00 90.94 115 ALA A CA 1
ATOM 837 C C . ALA A 1 115 ? 11.902 -4.186 5.350 1.00 90.94 115 ALA A C 1
ATOM 839 O O . ALA A 1 115 ? 11.799 -4.404 6.555 1.00 90.94 115 ALA A O 1
ATOM 840 N N . VAL A 1 116 ? 11.763 -2.961 4.833 1.00 91.25 116 VAL A N 1
ATOM 841 C CA . VAL A 1 116 ? 11.450 -1.776 5.647 1.00 91.25 116 VAL A CA 1
ATOM 842 C C . VAL A 1 116 ? 10.057 -1.886 6.270 1.00 91.25 116 VAL A C 1
ATOM 844 O O . VAL A 1 116 ? 9.908 -1.613 7.458 1.00 91.25 116 VAL A O 1
ATOM 847 N N . ILE A 1 117 ? 9.051 -2.323 5.504 1.00 90.38 117 ILE A N 1
ATOM 848 C CA . ILE A 1 117 ? 7.683 -2.530 6.009 1.00 90.38 117 ILE A CA 1
ATOM 849 C C . ILE A 1 117 ? 7.673 -3.566 7.132 1.00 90.38 117 ILE A C 1
ATOM 851 O O . ILE A 1 117 ? 7.038 -3.330 8.153 1.00 90.38 117 ILE A O 1
ATOM 855 N N . ILE A 1 118 ? 8.388 -4.682 6.971 1.00 89.69 118 ILE A N 1
ATOM 856 C CA . ILE A 1 118 ? 8.486 -5.719 8.001 1.00 89.69 118 ILE A CA 1
ATOM 857 C C . ILE A 1 118 ? 9.176 -5.154 9.241 1.00 89.69 118 ILE A C 1
ATOM 859 O O . ILE A 1 118 ? 8.611 -5.238 10.323 1.00 89.69 118 ILE A O 1
ATOM 863 N N . ALA A 1 119 ? 10.344 -4.523 9.089 1.00 88.38 119 ALA A N 1
ATOM 864 C CA . ALA A 1 119 ? 11.097 -3.978 10.216 1.00 88.38 119 ALA A CA 1
ATOM 865 C C . ALA A 1 119 ? 10.286 -2.941 11.009 1.00 88.38 119 ALA A C 1
ATOM 867 O O . ALA A 1 119 ? 10.216 -3.016 12.236 1.00 88.38 119 ALA A O 1
ATOM 868 N N . LEU A 1 120 ? 9.637 -1.999 10.318 1.00 87.19 120 LEU A N 1
ATOM 869 C CA . LEU A 1 120 ? 8.786 -0.994 10.955 1.00 87.19 120 LEU A CA 1
ATOM 870 C C . LEU A 1 120 ? 7.515 -1.617 11.538 1.00 87.19 120 LEU A C 1
ATOM 872 O O . LEU A 1 120 ? 7.148 -1.291 12.662 1.00 87.19 120 LEU A O 1
ATOM 876 N N . GLY A 1 121 ? 6.873 -2.528 10.809 1.00 83.56 121 GLY A N 1
ATOM 877 C CA . GLY A 1 121 ? 5.646 -3.205 11.223 1.00 83.56 121 GLY A CA 1
ATOM 878 C C . GLY A 1 121 ? 5.831 -4.121 12.430 1.00 83.56 121 GLY A C 1
ATOM 879 O O . GLY A 1 121 ? 4.889 -4.299 13.190 1.00 83.56 121 GLY A O 1
ATOM 880 N N . THR A 1 122 ? 7.036 -4.653 12.651 1.00 83.25 122 THR A N 1
ATOM 881 C CA . THR A 1 122 ? 7.377 -5.382 13.881 1.00 83.25 122 THR A CA 1
ATOM 882 C C . THR A 1 122 ? 7.827 -4.449 15.000 1.00 83.25 122 THR A C 1
ATOM 884 O O . THR A 1 122 ? 7.477 -4.668 16.155 1.00 83.25 122 THR A O 1
ATOM 887 N N . ALA A 1 123 ? 8.597 -3.403 14.681 1.00 82.75 123 ALA A N 1
ATOM 888 C CA . ALA A 1 123 ? 9.168 -2.516 15.693 1.00 82.75 123 ALA A CA 1
ATOM 889 C C . ALA A 1 123 ? 8.123 -1.584 16.322 1.00 82.75 123 ALA A C 1
ATOM 891 O O . ALA A 1 123 ? 8.167 -1.355 17.525 1.00 82.75 123 ALA A O 1
ATOM 892 N N . LEU A 1 124 ? 7.180 -1.053 15.537 1.00 80.00 124 LEU A N 1
ATOM 893 C CA . LEU A 1 124 ? 6.161 -0.118 16.028 1.00 80.00 124 LEU A CA 1
ATOM 894 C C . LEU A 1 124 ? 5.269 -0.742 17.118 1.00 80.00 124 LEU A C 1
ATOM 896 O O . LEU A 1 124 ? 5.231 -0.174 18.210 1.00 80.00 124 LEU A O 1
ATOM 900 N N . PRO A 1 125 ? 4.624 -1.908 16.907 1.00 76.00 125 PRO A N 1
ATOM 901 C CA . PRO A 1 125 ? 3.867 -2.579 17.965 1.00 76.00 125 PRO A CA 1
ATOM 902 C C . PRO A 1 125 ? 4.755 -2.972 19.146 1.00 76.00 125 PRO A C 1
ATOM 904 O O . PRO A 1 125 ? 4.370 -2.773 20.290 1.00 76.00 125 PRO A O 1
ATOM 907 N N . ALA A 1 126 ? 5.984 -3.438 18.886 1.00 75.19 126 ALA A N 1
ATOM 908 C CA . ALA A 1 126 ? 6.930 -3.796 19.944 1.00 75.19 126 ALA A CA 1
ATOM 909 C C . ALA A 1 126 ? 7.279 -2.625 20.879 1.00 75.19 126 ALA A C 1
ATOM 911 O O . ALA A 1 126 ? 7.535 -2.845 22.059 1.00 75.19 126 ALA A O 1
ATOM 912 N N . ILE A 1 127 ? 7.291 -1.393 20.365 1.00 76.69 127 ILE A N 1
ATOM 913 C CA . ILE A 1 127 ? 7.576 -0.182 21.144 1.00 76.69 127 ILE A CA 1
ATOM 914 C C . ILE A 1 127 ? 6.308 0.346 21.828 1.00 76.69 127 ILE A C 1
ATOM 916 O O . ILE A 1 127 ? 6.371 0.759 22.983 1.00 76.69 127 ILE A O 1
ATOM 920 N N . VAL A 1 128 ? 5.169 0.350 21.130 1.00 76.38 128 VAL A N 1
ATOM 921 C CA . VAL A 1 128 ? 3.904 0.917 21.634 1.00 76.38 128 VAL A CA 1
ATOM 922 C C . VAL A 1 128 ? 3.243 0.008 22.677 1.00 76.38 128 VAL A C 1
ATOM 924 O O . VAL A 1 128 ? 2.687 0.500 23.653 1.00 76.38 128 VAL A O 1
ATOM 927 N N . GLU A 1 129 ? 3.344 -1.311 22.513 1.00 70.75 129 GLU A N 1
ATOM 928 C CA . GLU A 1 129 ? 2.745 -2.324 23.396 1.00 70.75 129 GLU A CA 1
ATOM 929 C C . GLU A 1 129 ? 3.801 -3.057 24.237 1.00 70.75 129 GLU A C 1
ATOM 931 O O . GLU A 1 129 ? 3.549 -4.153 24.737 1.00 70.75 129 GLU A O 1
ATOM 936 N N . ALA A 1 130 ? 4.978 -2.450 24.432 1.00 62.53 130 ALA A N 1
ATOM 937 C CA . ALA A 1 130 ? 6.117 -3.047 25.138 1.00 62.53 130 ALA A CA 1
ATOM 938 C C . ALA A 1 130 ? 5.762 -3.638 26.521 1.00 62.53 130 ALA A C 1
ATOM 940 O O . ALA A 1 130 ? 6.360 -4.629 26.931 1.00 62.53 130 ALA A O 1
ATOM 941 N N . GLU A 1 131 ? 4.777 -3.066 27.225 1.00 60.78 131 GLU A N 1
ATOM 942 C CA . GLU A 1 131 ? 4.310 -3.549 28.535 1.00 60.78 131 GLU A CA 1
ATOM 943 C C . GLU A 1 131 ? 3.261 -4.680 28.467 1.00 60.78 131 GLU A C 1
ATOM 945 O O . GLU A 1 131 ? 3.071 -5.382 29.457 1.00 60.78 131 GLU A O 1
ATOM 950 N N . ASN A 1 132 ? 2.597 -4.896 27.323 1.00 58.59 132 ASN A N 1
ATOM 951 C CA . ASN A 1 132 ? 1.508 -5.877 27.151 1.00 58.59 132 ASN A CA 1
ATOM 952 C C . ASN A 1 132 ? 1.875 -7.080 26.260 1.00 58.59 132 ASN A C 1
ATOM 954 O O . ASN A 1 132 ? 1.059 -7.985 26.074 1.00 58.59 132 ASN A O 1
ATOM 958 N N . LEU A 1 133 ? 3.089 -7.123 25.708 1.00 58.94 133 LEU A N 1
ATOM 959 C CA . LEU A 1 133 ? 3.527 -8.207 24.829 1.00 58.94 133 LEU A CA 1
ATOM 960 C C . LEU A 1 133 ? 3.992 -9.426 25.633 1.00 58.94 133 LEU A C 1
ATOM 962 O O . LEU A 1 133 ? 5.060 -9.432 26.243 1.00 58.94 133 LEU A O 1
ATOM 966 N N . THR A 1 134 ? 3.216 -10.511 25.585 1.00 61.06 134 THR A N 1
ATOM 967 C CA . THR A 1 134 ? 3.704 -11.820 26.045 1.00 61.06 134 THR A CA 1
ATOM 968 C C . THR A 1 134 ? 4.765 -12.369 25.084 1.00 61.06 134 THR A C 1
ATOM 970 O O . THR A 1 134 ? 4.686 -12.177 23.869 1.00 61.06 134 THR A O 1
ATOM 973 N N . THR A 1 135 ? 5.750 -13.112 25.605 1.00 59.19 135 THR A N 1
ATOM 974 C CA . THR A 1 135 ? 6.872 -13.686 24.830 1.00 59.19 135 THR A CA 1
ATOM 975 C C . THR A 1 135 ? 6.417 -14.493 23.600 1.00 59.19 135 THR A C 1
ATOM 977 O O . THR A 1 135 ? 7.123 -14.534 22.598 1.00 59.19 135 THR A O 1
ATOM 980 N N . ALA A 1 136 ? 5.217 -15.085 23.626 1.00 56.19 136 ALA A N 1
ATOM 981 C CA . ALA A 1 136 ? 4.628 -15.810 22.495 1.00 56.19 136 ALA A CA 1
ATOM 982 C C . ALA A 1 136 ? 4.167 -14.894 21.340 1.00 56.19 136 ALA A C 1
ATOM 984 O O . ALA A 1 136 ? 4.328 -15.251 20.172 1.00 56.19 136 ALA A O 1
ATOM 985 N N . GLN A 1 137 ? 3.638 -13.705 21.645 1.00 58.72 137 GLN A N 1
ATOM 986 C CA . GLN A 1 137 ? 3.254 -12.700 20.645 1.00 58.72 137 GLN A CA 1
ATOM 987 C C . GLN A 1 137 ? 4.492 -12.003 20.063 1.00 58.72 137 GLN A C 1
ATOM 989 O O . GLN A 1 137 ? 4.538 -11.734 18.866 1.00 58.72 137 GLN A O 1
ATOM 994 N N . ALA A 1 138 ? 5.531 -11.807 20.882 1.00 53.62 138 ALA A N 1
ATOM 995 C CA . ALA A 1 138 ? 6.804 -11.219 20.461 1.00 53.62 138 ALA A CA 1
ATOM 996 C C . ALA A 1 138 ? 7.606 -12.107 19.484 1.00 53.62 138 ALA A C 1
ATOM 998 O O . ALA A 1 138 ? 8.331 -11.591 18.637 1.00 53.62 138 ALA A O 1
ATOM 999 N N . VAL A 1 139 ? 7.469 -13.437 19.573 1.00 61.28 139 VAL A N 1
ATOM 1000 C CA . VAL A 1 139 ? 8.151 -14.411 18.691 1.00 61.28 139 VAL A CA 1
ATOM 1001 C C . VAL A 1 139 ? 7.272 -14.815 17.489 1.00 61.28 139 VAL A C 1
ATOM 1003 O O . VAL A 1 139 ? 7.694 -15.584 16.629 1.00 61.28 139 VAL A O 1
ATOM 1006 N N . GLY A 1 140 ? 6.051 -14.274 17.384 1.00 57.09 140 GLY A N 1
ATOM 1007 C CA . GLY A 1 140 ? 5.130 -14.563 16.278 1.00 57.09 140 GLY A CA 1
ATOM 1008 C C . GLY A 1 140 ? 4.487 -15.953 16.338 1.00 57.09 140 GLY A C 1
ATOM 1009 O O . GLY A 1 140 ? 3.899 -16.407 15.358 1.00 57.09 140 GLY A O 1
ATOM 1010 N N . THR A 1 141 ? 4.564 -16.640 17.479 1.00 50.78 141 THR A N 1
ATOM 1011 C CA . THR A 1 141 ? 3.863 -17.906 17.712 1.00 50.78 141 THR A CA 1
ATOM 1012 C C . THR A 1 141 ? 2.489 -17.622 18.307 1.00 50.78 141 THR A C 1
ATOM 1014 O O . THR A 1 141 ? 2.252 -17.844 19.492 1.00 50.78 141 THR A O 1
ATOM 1017 N N . SER A 1 142 ? 1.559 -17.134 17.489 1.00 46.41 142 SER A N 1
ATOM 1018 C CA . SER A 1 142 ? 0.136 -17.225 17.817 1.00 46.41 142 SER A CA 1
ATOM 1019 C C . SER A 1 142 ? -0.369 -18.610 17.404 1.00 46.41 142 SER A C 1
ATOM 1021 O O . SER A 1 142 ? -0.948 -18.778 16.332 1.00 46.41 142 SER A O 1
ATOM 1023 N N . VAL A 1 143 ? -0.102 -19.622 18.231 1.00 44.28 143 VAL A N 1
ATOM 1024 C CA . VAL A 1 143 ? -0.938 -20.828 18.250 1.00 44.28 143 VAL A CA 1
ATOM 1025 C C . VAL A 1 143 ? -1.885 -20.650 19.429 1.00 44.28 143 VAL A C 1
ATOM 1027 O O . VAL A 1 143 ? -1.503 -20.868 20.577 1.00 44.28 143 VAL A O 1
ATOM 1030 N N . GLY A 1 144 ? -3.082 -20.164 19.118 1.00 33.81 144 GLY A N 1
ATOM 1031 C CA . GLY A 1 144 ? -4.247 -20.089 19.991 1.00 33.81 144 GLY A CA 1
ATOM 1032 C C . GLY A 1 144 ? -5.464 -20.458 19.167 1.00 33.81 144 GLY A C 1
ATOM 1033 O O . GLY A 1 144 ? -5.578 -19.897 18.054 1.00 33.81 144 GLY A O 1
#

Radius of gyration: 19.19 Å; chains: 1; bounding box: 43×35×55 Å

Organism: Micromonas pusilla (NCBI:txid38833)

Foldseek 3Di:
DDPVVVVVVVVVVVVVVVCPCLLPDPPHDPVSVPNVPDDLVVVLVCCLVVVVVVVVVVCCVVQNPVNVVVCVVPDDPVVVVVVVVVVVVVSVLSVVLSVLCVPVNDVVSVVVSVVVCVVCVLVVCCVVCVVPDDPCVNVVNPPD

pLDDT: mean 81.3, std 11.74, range [33.81, 92.25]

Secondary structure (DSSP, 8-state):
--HHHHHHHHHHHHHHHHHTTGGGSTTS-TTT-GGGTS-HHHHHHHHHHHHHHHHHHHHHHHH-HHHHHHHHHHS-HHHHHHHHHHHHHHHHHHHHHHHHHHHH-HHHHHHHHHHHHHHHHHHHHHHHTTTT--HHHHTT----

Sequence (144 aa):
MSAAAGVVAAIASGLANGSWNVPTKSQAPRCLHAGEVWKWENIWFLFNAMLPFINTAFVVAVVGAETLGTIYGNAESSELWAICASSLLWGFGGVGFGQAVKRCGIALGTSICMAVIIALGTALPAIVEAENLTTAQAVGTSVG